Protein AF-A0A1V6RI14-F1 (afdb_monomer_lite)

Sequence (176 aa):
MFAGYKFASQEVSWLRRDVLLFANSIGIPAADLHFLYELHPRFMVFPTYPLILPFKLTDQEVVEFYDRNATNTIPGAPDLDLRYAVDGQRELTIYKPLPTASTGSKFELQNKVIGIYDKGLAGSAFDTEQVIVDSVTGEVYTTTRSVSFVPKQGNWGGPRVLMVTTIHFTLFQAQG

Radius of gyration: 19.36 Å; chains: 1; bounding box: 42×57×50 Å

Secondary structure (DSSP, 8-state):
--TT-BPPPEEE---HHHHHHHHHHTT--TT-HHHH-TTSTT----TTGGGGHHHHTT-SS---HHHHHTT---TT-----GGG-EEEEEEEEESSPPPS--TTS-EEEEEEEEEEEE-GGGEEEEEEEEEEEETTT--EEEEEEEEEEEET---SS---S---------------

Structure (mmCIF, N/CA/C/O backbone):
data_AF-A0A1V6RI14-F1
#
_entry.id   AF-A0A1V6RI14-F1
#
loop_
_atom_site.group_PDB
_atom_site.id
_atom_site.type_symbol
_atom_site.label_atom_id
_atom_site.label_alt_id
_atom_site.label_comp_id
_atom_site.label_asym_id
_atom_site.label_entity_id
_atom_site.label_seq_id
_atom_site.pdbx_PDB_ins_code
_atom_site.Cartn_x
_atom_site.Cartn_y
_atom_site.Cartn_z
_atom_site.occupancy
_atom_site.B_iso_or_equiv
_atom_site.auth_seq_id
_atom_site.auth_comp_id
_atom_site.auth_asym_id
_atom_site.auth_atom_id
_atom_site.pdbx_PDB_model_num
ATOM 1 N N . MET A 1 1 ? -12.421 -3.806 20.277 1.00 63.59 1 MET A N 1
ATOM 2 C CA . MET A 1 1 ? -13.679 -4.070 19.548 1.00 63.59 1 MET A CA 1
ATOM 3 C C . MET A 1 1 ? -13.528 -3.988 18.020 1.00 63.59 1 MET A C 1
ATOM 5 O O . MET A 1 1 ? -14.392 -4.513 17.345 1.00 63.59 1 MET A O 1
ATOM 9 N N . PHE A 1 2 ? -12.440 -3.419 17.467 1.00 80.94 2 PHE A N 1
ATOM 10 C CA . PHE A 1 2 ? -12.237 -3.266 16.003 1.00 80.94 2 PHE A CA 1
ATOM 11 C C . PHE A 1 2 ? -11.293 -4.293 15.362 1.00 80.94 2 PHE A C 1
ATOM 13 O O . PHE A 1 2 ? -11.226 -4.403 14.141 1.00 80.94 2 PHE A O 1
ATOM 20 N N . ALA A 1 3 ? -10.532 -5.014 16.188 1.00 86.38 3 ALA A N 1
ATOM 21 C CA . ALA A 1 3 ? -9.583 -6.015 15.725 1.00 86.38 3 ALA A CA 1
ATOM 22 C C . ALA A 1 3 ? -10.302 -7.099 14.911 1.00 86.38 3 ALA A C 1
ATOM 24 O O . ALA A 1 3 ? -11.328 -7.625 15.341 1.00 86.38 3 ALA A O 1
ATOM 25 N N . GLY A 1 4 ? -9.756 -7.423 13.744 1.00 87.56 4 GLY A N 1
ATOM 26 C CA . GLY A 1 4 ? -10.311 -8.412 12.828 1.00 87.56 4 GLY A CA 1
ATOM 27 C C . GLY A 1 4 ? -11.363 -7.878 11.856 1.00 87.56 4 GLY A C 1
ATOM 28 O O . GLY A 1 4 ? -11.797 -8.649 11.001 1.00 87.56 4 GLY A O 1
ATOM 29 N N . TYR A 1 5 ? -11.753 -6.596 11.925 1.00 93.31 5 TYR A N 1
ATOM 30 C CA . TYR A 1 5 ? -12.619 -6.004 10.901 1.00 93.31 5 TYR A CA 1
ATOM 31 C C . TYR A 1 5 ? -11.943 -6.093 9.530 1.00 93.31 5 TYR A C 1
ATOM 33 O O . TYR A 1 5 ? -10.791 -5.684 9.378 1.00 93.31 5 TYR A O 1
ATOM 41 N N . LYS A 1 6 ? -12.652 -6.639 8.540 1.00 94.88 6 LYS A N 1
ATOM 42 C CA . LYS A 1 6 ? -12.174 -6.786 7.164 1.00 94.88 6 LYS A CA 1
ATOM 43 C C . LYS A 1 6 ? -12.920 -5.813 6.268 1.00 94.88 6 LYS A C 1
ATOM 45 O O . LYS A 1 6 ? -14.146 -5.758 6.307 1.00 94.88 6 LYS A O 1
ATOM 50 N N . PHE A 1 7 ? -12.176 -5.088 5.447 1.00 93.50 7 PHE A N 1
ATOM 51 C CA . PHE A 1 7 ? -12.766 -4.301 4.373 1.00 93.50 7 PHE A CA 1
ATOM 52 C C . PHE A 1 7 ? -13.147 -5.218 3.210 1.00 93.50 7 PHE A C 1
ATOM 54 O O . PHE A 1 7 ? -12.633 -6.335 3.092 1.00 93.50 7 PHE A O 1
ATOM 61 N N . ALA A 1 8 ? -14.027 -4.732 2.333 1.00 94.38 8 ALA A N 1
ATOM 62 C CA . ALA A 1 8 ? -14.260 -5.389 1.056 1.00 94.38 8 ALA A CA 1
ATOM 63 C C . ALA A 1 8 ? -12.932 -5.522 0.296 1.00 94.38 8 ALA A C 1
ATOM 65 O O . ALA A 1 8 ? -12.116 -4.594 0.284 1.00 94.38 8 ALA A O 1
ATOM 66 N N . SER A 1 9 ? -12.713 -6.688 -0.308 1.00 96.88 9 SER A N 1
ATOM 67 C CA . SER A 1 9 ? -11.563 -6.909 -1.181 1.00 96.88 9 SER A CA 1
ATOM 68 C C . SER A 1 9 ? -11.680 -6.011 -2.408 1.00 96.88 9 SER A C 1
ATOM 70 O O . SER A 1 9 ? -12.780 -5.779 -2.912 1.00 96.88 9 SER A O 1
ATOM 72 N N . GLN A 1 10 ? -10.551 -5.472 -2.852 1.00 97.31 10 GLN A N 1
ATOM 73 C CA . GLN A 1 10 ? -10.490 -4.541 -3.975 1.00 97.31 10 GLN A CA 1
ATOM 74 C C . GLN A 1 10 ? -9.577 -5.109 -5.046 1.00 97.31 10 GLN A C 1
ATOM 76 O O . GLN A 1 10 ? -8.506 -5.619 -4.732 1.00 97.31 10 GLN A O 1
ATOM 81 N N . GLU A 1 11 ? -9.980 -5.011 -6.306 1.00 98.19 11 GLU A N 1
ATOM 82 C CA . GLU A 1 11 ? -9.105 -5.389 -7.410 1.00 98.19 11 GLU A CA 1
ATOM 83 C C . GLU A 1 11 ? -7.897 -4.445 -7.470 1.00 98.19 11 GLU A C 1
ATOM 85 O O . GLU A 1 11 ? -8.016 -3.234 -7.263 1.00 98.19 11 GLU A O 1
ATOM 90 N N . VAL A 1 12 ? -6.728 -5.008 -7.766 1.00 98.50 12 VAL A N 1
ATOM 91 C CA . VAL A 1 12 ? -5.520 -4.243 -8.076 1.00 98.50 12 VAL A CA 1
ATOM 92 C C . VAL A 1 12 ? -4.955 -4.716 -9.403 1.00 98.50 12 VAL A C 1
ATOM 94 O O . VAL A 1 12 ? -4.904 -5.913 -9.683 1.00 98.50 12 VAL A O 1
ATOM 97 N N . SER A 1 13 ? -4.511 -3.781 -10.237 1.00 98.56 13 SER A N 1
ATOM 98 C CA . SER A 1 13 ? -3.940 -4.124 -11.535 1.00 98.56 13 SER A CA 1
ATOM 99 C C . SER A 1 13 ? -2.850 -3.149 -11.954 1.00 98.56 13 SER A C 1
ATOM 101 O O . SER A 1 13 ? -2.827 -1.966 -11.600 1.00 98.56 13 SER A O 1
ATOM 103 N N . TRP A 1 14 ? -1.899 -3.676 -12.715 1.00 98.69 14 TRP A N 1
ATOM 104 C CA . TRP A 1 14 ? -0.769 -2.925 -13.240 1.00 98.69 14 TRP A CA 1
ATOM 105 C C . TRP A 1 14 ? -0.309 -3.438 -14.597 1.00 98.69 14 TRP A C 1
ATOM 107 O O . TRP A 1 14 ? -0.453 -4.619 -14.941 1.00 98.69 14 TRP A O 1
ATOM 117 N N . LEU A 1 15 ? 0.297 -2.524 -15.344 1.00 98.38 15 LEU A N 1
ATOM 118 C CA . LEU A 1 15 ? 0.965 -2.752 -16.614 1.00 98.38 15 LEU A CA 1
ATOM 119 C C . LEU A 1 15 ? 2.485 -2.640 -16.442 1.00 98.38 15 LEU A C 1
ATOM 121 O O . LEU A 1 15 ? 2.983 -2.075 -15.468 1.00 98.38 15 LEU A O 1
ATOM 125 N N . ARG A 1 16 ? 3.244 -3.098 -17.446 1.00 98.12 16 ARG A N 1
ATOM 126 C CA . ARG A 1 16 ? 4.711 -2.921 -17.472 1.00 98.12 16 ARG A CA 1
ATOM 127 C C . ARG A 1 16 ? 5.116 -1.450 -17.352 1.00 98.12 16 ARG A C 1
ATOM 129 O O . ARG A 1 16 ? 6.101 -1.142 -16.690 1.00 98.12 16 ARG A O 1
ATOM 136 N N . ARG A 1 17 ? 4.330 -0.541 -17.945 1.00 98.19 17 ARG A N 1
ATOM 137 C CA . ARG A 1 17 ? 4.533 0.912 -17.832 1.00 98.19 17 ARG A CA 1
ATOM 138 C C . ARG A 1 17 ? 4.508 1.383 -16.378 1.00 98.19 17 ARG A C 1
ATOM 140 O O . ARG A 1 17 ? 5.340 2.202 -16.015 1.00 98.19 17 ARG A O 1
ATOM 147 N N . ASP A 1 18 ? 3.604 0.856 -15.555 1.00 98.50 18 ASP A N 1
ATOM 148 C CA . ASP A 1 18 ? 3.483 1.249 -14.147 1.00 98.50 18 ASP A CA 1
ATOM 149 C C . ASP A 1 18 ? 4.709 0.800 -13.344 1.00 98.50 18 ASP A C 1
ATOM 151 O O . ASP A 1 18 ? 5.231 1.553 -12.524 1.00 98.50 18 ASP A O 1
ATOM 155 N N . VAL A 1 19 ? 5.200 -0.413 -13.620 1.00 98.44 19 VAL A N 1
ATOM 156 C CA . VAL A 1 19 ? 6.424 -0.964 -13.017 1.00 98.44 19 VAL A CA 1
ATOM 157 C C . VAL A 1 19 ? 7.638 -0.104 -13.369 1.00 98.44 19 VAL A C 1
ATOM 159 O O . VAL A 1 19 ? 8.406 0.267 -12.482 1.00 98.44 19 VAL A O 1
ATOM 162 N N . LEU A 1 20 ? 7.781 0.263 -14.647 1.00 98.62 20 LEU A N 1
ATOM 163 C CA . LEU A 1 20 ? 8.852 1.141 -15.123 1.00 98.62 20 LEU A CA 1
ATOM 164 C C . LEU A 1 20 ? 8.751 2.546 -14.521 1.00 98.62 20 LEU A C 1
ATOM 166 O O . LEU A 1 20 ? 9.760 3.117 -14.110 1.00 98.62 20 LEU A O 1
ATOM 170 N N . LEU A 1 21 ? 7.545 3.115 -14.456 1.00 98.31 21 LEU A N 1
ATOM 171 C CA . LEU A 1 21 ? 7.320 4.442 -13.889 1.00 98.31 21 LEU A CA 1
ATOM 172 C C . LEU A 1 21 ? 7.701 4.477 -12.408 1.00 98.31 21 LEU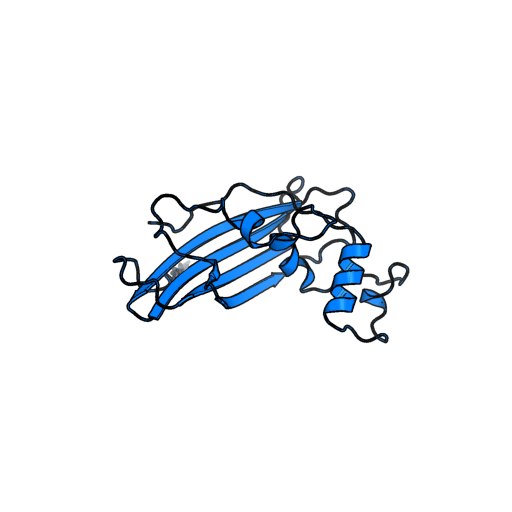 A C 1
ATOM 174 O O . LEU A 1 21 ? 8.410 5.386 -11.980 1.00 98.31 21 LEU A O 1
ATOM 178 N N . PHE A 1 22 ? 7.296 3.462 -11.643 1.00 98.56 22 PHE A N 1
ATOM 179 C CA . PHE A 1 22 ? 7.674 3.337 -10.241 1.00 98.56 22 PHE A CA 1
ATOM 180 C C . PHE A 1 22 ? 9.192 3.229 -10.072 1.00 98.56 22 PHE A C 1
ATOM 182 O O . PHE A 1 22 ? 9.773 4.002 -9.311 1.00 98.56 22 PHE A O 1
ATOM 189 N N . ALA A 1 23 ? 9.838 2.333 -10.824 1.00 98.50 23 ALA A N 1
ATOM 190 C CA . ALA A 1 23 ? 11.288 2.149 -10.811 1.00 98.50 23 ALA A CA 1
ATOM 191 C C . ALA A 1 23 ? 12.047 3.464 -11.081 1.00 98.50 23 ALA A C 1
ATOM 193 O O . ALA A 1 23 ? 12.985 3.804 -10.360 1.00 98.50 23 ALA A O 1
ATOM 194 N N . ASN A 1 24 ? 11.594 4.247 -12.064 1.00 98.06 24 ASN A N 1
ATOM 195 C CA . ASN A 1 24 ? 12.159 5.567 -12.340 1.00 98.06 24 ASN A CA 1
ATOM 196 C C . ASN A 1 24 ? 11.887 6.571 -11.205 1.00 98.06 24 ASN A C 1
ATOM 198 O O . ASN A 1 24 ? 12.784 7.320 -10.828 1.00 98.06 24 ASN A O 1
ATOM 202 N N . SER A 1 25 ? 10.680 6.580 -10.627 1.00 98.12 25 SER A N 1
ATOM 203 C CA . SER A 1 25 ? 10.289 7.541 -9.581 1.00 98.12 25 SER A CA 1
ATOM 204 C C . SER A 1 25 ? 11.074 7.405 -8.275 1.00 98.12 25 SER A C 1
ATOM 206 O O . SER A 1 25 ? 11.259 8.394 -7.570 1.00 98.12 25 SER A O 1
ATOM 208 N N . ILE A 1 26 ? 11.567 6.202 -7.967 1.00 97.94 26 ILE A N 1
ATOM 209 C CA . ILE A 1 26 ? 12.401 5.952 -6.782 1.00 97.94 26 ILE A CA 1
ATOM 210 C C . ILE A 1 26 ? 13.901 6.126 -7.068 1.00 97.94 26 ILE A C 1
ATOM 212 O O . ILE A 1 26 ? 14.723 5.886 -6.186 1.00 97.94 26 ILE A O 1
ATOM 216 N N . GLY A 1 27 ? 14.264 6.536 -8.288 1.00 97.94 27 GLY A N 1
ATOM 217 C CA . GLY A 1 27 ? 15.635 6.878 -8.656 1.00 97.94 27 GLY A CA 1
ATOM 218 C C . GLY A 1 27 ? 16.565 5.680 -8.846 1.00 97.94 27 GLY A C 1
ATOM 219 O O . GLY A 1 27 ? 17.753 5.796 -8.543 1.00 97.94 27 GLY A O 1
ATOM 220 N N . ILE A 1 28 ? 16.061 4.538 -9.334 1.00 97.94 28 ILE A N 1
ATOM 221 C CA . ILE A 1 28 ? 16.934 3.409 -9.695 1.00 97.94 28 ILE A CA 1
ATOM 222 C C . ILE A 1 28 ? 17.992 3.891 -10.705 1.00 97.94 28 ILE A C 1
ATOM 224 O O . ILE A 1 28 ? 17.644 4.558 -11.684 1.00 97.94 28 ILE A O 1
ATOM 228 N N . PRO A 1 29 ? 19.284 3.581 -10.496 1.00 97.44 29 PRO A N 1
ATOM 229 C CA . PRO A 1 29 ? 20.337 4.044 -11.385 1.00 97.44 29 PRO A CA 1
ATOM 230 C C . PRO A 1 29 ? 20.252 3.351 -12.749 1.00 97.44 29 PRO A C 1
ATOM 232 O O . PRO A 1 29 ? 19.915 2.174 -12.851 1.00 97.44 29 PRO A O 1
ATOM 235 N N . ALA A 1 30 ? 20.668 4.049 -13.808 1.00 96.38 30 ALA A N 1
ATOM 236 C CA . ALA A 1 30 ? 20.652 3.525 -15.179 1.00 96.38 30 ALA A CA 1
ATOM 237 C C . ALA A 1 30 ? 21.485 2.240 -15.377 1.00 96.38 30 ALA A C 1
ATOM 239 O O . ALA A 1 30 ? 21.282 1.522 -16.352 1.00 96.38 30 ALA A O 1
ATOM 240 N N . ALA A 1 31 ? 22.412 1.936 -14.462 1.00 97.38 31 ALA A N 1
ATOM 241 C CA . ALA A 1 31 ? 23.164 0.682 -14.466 1.00 97.38 31 ALA A CA 1
ATOM 242 C C . ALA A 1 31 ? 22.273 -0.547 -14.181 1.00 97.38 31 ALA A C 1
ATOM 244 O O . ALA A 1 31 ? 22.564 -1.645 -14.656 1.00 97.38 31 ALA A O 1
ATOM 245 N N . ASP A 1 32 ? 21.153 -0.367 -13.474 1.00 98.06 32 ASP A N 1
ATOM 246 C CA . ASP A 1 32 ? 20.231 -1.431 -13.076 1.00 98.06 32 ASP A CA 1
ATOM 247 C C . ASP A 1 32 ? 19.086 -1.607 -14.087 1.00 98.06 32 ASP A C 1
ATOM 249 O O . ASP A 1 32 ? 17.897 -1.601 -13.759 1.00 98.06 32 ASP A O 1
ATOM 253 N N . LEU A 1 33 ? 19.447 -1.827 -15.357 1.00 97.94 33 LEU A N 1
ATOM 254 C CA . LEU A 1 33 ? 18.493 -1.966 -16.470 1.00 97.94 33 LEU A CA 1
ATOM 255 C C . LEU A 1 33 ? 17.455 -3.081 -16.281 1.00 97.94 33 LEU A C 1
ATOM 257 O O . LEU A 1 33 ? 16.386 -3.033 -16.879 1.00 97.94 33 LEU A O 1
ATOM 261 N N . HIS A 1 34 ? 17.723 -4.065 -15.426 1.00 98.25 34 HIS A N 1
ATOM 262 C CA . HIS A 1 34 ? 16.772 -5.123 -15.089 1.00 98.25 34 HIS A CA 1
ATOM 263 C C . HIS A 1 34 ? 15.510 -4.625 -14.355 1.00 98.25 34 HIS A C 1
ATOM 265 O O . HIS A 1 34 ? 14.533 -5.365 -14.296 1.00 98.25 34 HIS A O 1
ATOM 271 N N . PHE A 1 35 ? 15.482 -3.377 -13.877 1.00 98.56 35 PHE A N 1
ATOM 272 C CA . PHE A 1 35 ? 14.262 -2.708 -13.404 1.00 98.56 35 PHE A CA 1
ATOM 273 C C . PHE A 1 35 ? 13.738 -1.623 -14.360 1.00 98.56 35 PHE A C 1
ATOM 275 O O . PHE A 1 35 ? 12.595 -1.194 -14.227 1.00 98.56 35 PHE A O 1
ATOM 282 N N . LEU A 1 36 ? 14.563 -1.161 -15.306 1.00 98.31 36 LEU A N 1
ATOM 283 C CA . LEU A 1 36 ? 14.304 0.036 -16.119 1.00 98.31 36 LEU A CA 1
ATOM 284 C C . LEU A 1 36 ? 14.074 -0.249 -17.607 1.00 98.31 36 LEU A C 1
ATOM 286 O O . LEU A 1 36 ? 13.706 0.663 -18.342 1.00 98.31 36 LEU A O 1
ATOM 290 N N . TYR A 1 37 ? 14.300 -1.482 -18.058 1.00 98.19 37 TYR A N 1
ATOM 291 C CA . TYR A 1 37 ? 14.171 -1.867 -19.457 1.00 98.19 37 TYR A CA 1
ATOM 292 C C . TYR A 1 37 ? 13.396 -3.175 -19.603 1.00 98.19 37 TYR A C 1
ATOM 294 O O . TYR A 1 37 ? 13.851 -4.246 -19.204 1.00 98.19 37 TYR A O 1
ATOM 302 N N . GLU A 1 38 ? 12.226 -3.090 -20.224 1.00 97.75 38 GLU A N 1
ATOM 303 C CA . GLU A 1 38 ? 11.254 -4.172 -20.340 1.00 97.75 38 GLU A CA 1
ATOM 304 C C . GLU A 1 38 ? 11.699 -5.341 -21.225 1.00 97.75 38 GLU A C 1
ATOM 306 O O . GLU A 1 38 ? 11.160 -6.439 -21.084 1.00 97.75 38 GLU A O 1
ATOM 311 N N . LEU A 1 39 ? 12.676 -5.132 -22.119 1.00 97.88 39 LEU A N 1
ATOM 312 C CA . LEU A 1 39 ? 13.261 -6.201 -22.941 1.00 97.88 39 LEU A CA 1
ATOM 313 C C . LEU A 1 39 ? 14.550 -6.779 -22.336 1.00 97.88 39 LEU A C 1
ATOM 315 O O . LEU A 1 39 ? 15.166 -7.665 -22.929 1.00 97.88 39 LEU A O 1
ATOM 319 N N . HIS A 1 40 ? 14.977 -6.305 -21.161 1.00 98.31 40 HIS A N 1
ATOM 320 C CA . HIS A 1 40 ? 16.114 -6.893 -20.466 1.00 98.31 40 HIS A CA 1
ATOM 321 C C . HIS A 1 40 ? 15.804 -8.366 -20.118 1.00 98.31 40 HIS A C 1
ATOM 323 O O . HIS A 1 40 ? 14.732 -8.654 -19.584 1.00 98.31 40 HIS A O 1
ATOM 329 N N . PRO A 1 41 ? 16.732 -9.322 -20.321 1.00 97.88 41 PRO A N 1
ATOM 330 C CA . PRO A 1 41 ? 16.468 -10.752 -20.099 1.00 97.88 41 PRO A CA 1
ATOM 331 C C . PRO A 1 41 ? 16.126 -11.113 -18.644 1.00 97.88 41 PRO A C 1
ATOM 333 O O . PRO A 1 41 ? 15.600 -12.186 -18.373 1.00 97.88 41 PRO A O 1
ATOM 336 N N . ARG A 1 42 ? 16.434 -10.217 -17.700 1.00 97.94 42 ARG A N 1
ATOM 337 C CA . ARG A 1 42 ? 16.081 -10.324 -16.273 1.00 97.94 42 ARG A CA 1
ATOM 338 C C . ARG A 1 42 ? 15.105 -9.236 -15.815 1.00 97.94 42 ARG A C 1
ATOM 340 O O . ARG A 1 42 ? 15.176 -8.833 -14.661 1.00 97.94 42 ARG A O 1
ATOM 347 N N . PHE A 1 43 ? 14.293 -8.685 -16.720 1.00 98.50 43 PHE A N 1
ATOM 348 C CA . PHE A 1 43 ? 13.344 -7.632 -16.364 1.00 98.50 43 PHE A CA 1
ATOM 349 C C . PHE A 1 43 ? 12.424 -8.093 -15.229 1.00 98.50 43 PHE A C 1
ATOM 351 O O . PHE A 1 43 ? 11.791 -9.147 -15.321 1.00 98.50 43 PHE A O 1
ATOM 358 N N . MET A 1 44 ? 12.367 -7.317 -14.152 1.00 98.19 44 MET A N 1
ATOM 359 C CA . MET A 1 44 ? 11.609 -7.665 -12.958 1.00 98.19 44 MET A CA 1
ATOM 360 C C . MET A 1 44 ? 11.029 -6.432 -12.272 1.00 98.19 44 MET A C 1
ATOM 362 O O . MET A 1 44 ? 11.465 -5.302 -12.483 1.00 98.19 44 MET A O 1
ATOM 366 N N . VAL A 1 45 ? 10.028 -6.667 -11.429 1.00 98.44 45 VAL A N 1
ATOM 367 C CA . VAL A 1 45 ? 9.413 -5.629 -10.604 1.00 98.44 45 VAL A CA 1
ATOM 368 C C . VAL A 1 45 ? 10.337 -5.296 -9.435 1.00 98.44 45 VAL A C 1
ATOM 370 O O . VAL A 1 45 ? 10.887 -6.198 -8.799 1.00 98.44 45 VAL A O 1
ATOM 373 N N . PHE A 1 46 ? 10.494 -4.009 -9.121 1.00 98.56 46 PHE A N 1
ATOM 374 C CA . PHE A 1 46 ? 11.246 -3.612 -7.934 1.00 98.56 46 PHE A CA 1
ATOM 375 C C . PHE A 1 46 ? 10.527 -4.090 -6.653 1.00 98.56 46 PHE A C 1
ATOM 377 O O . PHE A 1 46 ? 9.310 -3.910 -6.557 1.00 98.56 46 PHE A O 1
ATOM 384 N N . PRO A 1 47 ? 11.225 -4.663 -5.649 1.00 98.06 47 PRO A N 1
ATOM 385 C CA . PRO A 1 47 ? 10.583 -5.356 -4.524 1.00 98.06 47 PRO A CA 1
ATOM 386 C C . PRO A 1 47 ? 9.560 -4.538 -3.724 1.00 98.06 47 PRO A C 1
ATOM 388 O O . PRO A 1 47 ? 8.621 -5.107 -3.178 1.00 98.06 47 PRO A O 1
ATOM 391 N N . THR A 1 48 ? 9.708 -3.211 -3.665 1.00 98.19 48 THR A N 1
ATOM 392 C CA . THR A 1 48 ? 8.778 -2.323 -2.947 1.00 98.19 48 THR A CA 1
ATOM 393 C C . THR A 1 48 ? 7.620 -1.805 -3.800 1.00 98.19 48 THR A C 1
ATOM 395 O O . THR A 1 48 ? 6.765 -1.114 -3.267 1.00 98.19 48 THR A O 1
ATOM 398 N N . TYR A 1 49 ? 7.504 -2.169 -5.080 1.00 98.69 49 TYR A N 1
ATOM 399 C CA . TYR A 1 49 ? 6.339 -1.833 -5.916 1.00 98.69 49 TYR A CA 1
ATOM 400 C C . TYR A 1 49 ? 4.964 -2.200 -5.311 1.00 98.69 49 TYR A C 1
ATOM 402 O O . TYR A 1 49 ? 4.049 -1.384 -5.414 1.00 98.69 49 TYR A O 1
ATOM 410 N N . PRO A 1 50 ? 4.773 -3.359 -4.635 1.00 98.31 50 PRO A N 1
ATOM 411 C CA . PRO A 1 50 ? 3.478 -3.731 -4.046 1.00 98.31 50 PRO A CA 1
ATOM 412 C C . PRO A 1 50 ? 2.888 -2.655 -3.124 1.00 98.31 50 PRO A C 1
ATOM 414 O O . PRO A 1 50 ? 1.677 -2.547 -2.967 1.00 98.31 50 PRO A O 1
ATOM 417 N N . LEU A 1 51 ? 3.752 -1.821 -2.549 1.00 97.56 51 LEU A N 1
ATOM 418 C CA . LEU A 1 51 ? 3.420 -0.753 -1.622 1.00 97.56 51 LEU A CA 1
ATOM 419 C C . LEU A 1 51 ? 2.604 0.385 -2.231 1.00 97.56 51 LEU A C 1
ATOM 421 O O . LEU A 1 51 ? 2.017 1.153 -1.470 1.00 97.56 51 LEU A O 1
ATOM 425 N N . ILE A 1 52 ? 2.584 0.516 -3.561 1.00 96.88 52 ILE A N 1
ATOM 426 C CA . ILE A 1 52 ? 1.757 1.515 -4.245 1.00 96.88 52 ILE A CA 1
ATOM 427 C C . ILE A 1 52 ? 0.385 0.977 -4.661 1.00 96.88 52 ILE A C 1
ATOM 429 O O . ILE A 1 52 ? -0.515 1.766 -4.940 1.00 96.88 52 ILE A O 1
ATOM 433 N N . LEU A 1 53 ? 0.196 -0.348 -4.683 1.00 97.75 53 LEU A N 1
ATOM 434 C CA . LEU A 1 53 ? -1.049 -0.972 -5.139 1.00 97.75 53 LEU A CA 1
ATOM 435 C C . LEU A 1 53 ? -2.283 -0.558 -4.318 1.00 97.75 53 LEU A C 1
ATOM 437 O O . LEU A 1 53 ? -3.313 -0.310 -4.942 1.00 97.75 53 LEU A O 1
ATOM 441 N N . PRO A 1 54 ? -2.210 -0.378 -2.981 1.00 95.25 54 PRO A N 1
ATOM 442 C CA . PRO A 1 54 ? -3.338 0.146 -2.209 1.00 95.25 54 PRO A CA 1
ATOM 443 C C . PRO A 1 54 ? -3.786 1.557 -2.604 1.00 95.25 54 PRO A C 1
ATOM 445 O O . PRO A 1 54 ? -4.931 1.918 -2.355 1.00 95.25 54 PRO A O 1
ATOM 448 N N . PHE A 1 55 ? -2.898 2.349 -3.208 1.00 94.44 55 PHE A N 1
ATOM 449 C CA . PHE A 1 55 ? -3.208 3.699 -3.679 1.00 94.44 55 PHE A CA 1
ATOM 450 C C . PHE A 1 55 ? -3.647 3.700 -5.146 1.00 94.44 55 PHE A C 1
ATOM 452 O O . PHE A 1 55 ? -4.569 4.421 -5.510 1.00 94.44 55 PHE A O 1
ATOM 459 N N . LYS A 1 56 ? -2.989 2.886 -5.981 1.00 96.00 56 LYS A N 1
ATOM 460 C CA . LYS A 1 56 ? -3.244 2.787 -7.423 1.00 96.00 56 LYS A CA 1
ATOM 461 C C . LYS A 1 56 ? -4.551 2.062 -7.744 1.00 96.00 56 LYS A C 1
ATOM 463 O O . LYS A 1 56 ? -5.236 2.441 -8.686 1.00 96.00 56 LYS A O 1
ATOM 468 N N . LEU A 1 57 ? -4.844 0.983 -7.019 1.00 96.62 57 LEU A N 1
ATOM 469 C CA . LEU A 1 57 ? -5.888 0.017 -7.360 1.00 96.62 57 LEU A CA 1
ATOM 470 C C . LEU A 1 57 ? -5.810 -0.397 -8.839 1.00 96.62 57 LEU A C 1
ATOM 472 O O . LEU A 1 57 ? -4.799 -0.966 -9.258 1.00 96.62 57 LEU A O 1
ATOM 476 N N . THR A 1 58 ? -6.842 -0.119 -9.630 1.00 97.44 58 THR A N 1
ATOM 477 C CA . THR A 1 58 ? -6.886 -0.418 -11.069 1.00 97.44 58 THR A CA 1
ATOM 478 C C . THR A 1 58 ? -6.722 0.824 -11.946 1.00 97.44 58 THR A C 1
ATOM 480 O O . THR A 1 58 ? -6.665 0.710 -13.173 1.00 97.44 58 THR A O 1
ATOM 483 N N . ASP A 1 59 ? -6.590 2.006 -11.341 1.00 96.69 59 ASP A N 1
ATOM 484 C CA . ASP A 1 59 ? -6.556 3.279 -12.048 1.00 96.69 59 ASP A CA 1
ATOM 485 C C . ASP A 1 59 ? -5.303 3.418 -12.924 1.00 96.69 59 ASP A C 1
ATOM 487 O O . ASP A 1 59 ? -4.215 2.922 -12.608 1.00 96.69 59 ASP A O 1
ATOM 491 N N . GLN A 1 60 ? -5.481 4.093 -14.059 1.00 96.00 60 GLN A N 1
ATOM 492 C CA . GLN A 1 60 ? -4.421 4.438 -15.016 1.00 96.00 60 GLN A CA 1
ATOM 493 C C . GLN A 1 60 ? -4.152 5.949 -15.065 1.00 96.00 60 GLN A C 1
ATOM 495 O O . GLN A 1 60 ? -3.164 6.380 -15.659 1.00 96.00 60 GLN A O 1
ATOM 500 N N . GLU A 1 61 ? -5.031 6.732 -14.440 1.00 95.12 61 GLU A N 1
ATOM 501 C CA . GLU A 1 61 ? -4.984 8.189 -14.367 1.00 95.12 61 GLU A CA 1
ATOM 502 C C . GLU A 1 61 ? -4.630 8.659 -12.955 1.00 95.12 61 GLU A C 1
ATOM 504 O O . GLU A 1 61 ? -4.418 7.861 -12.038 1.00 95.12 61 GLU A O 1
ATOM 509 N N . VAL A 1 62 ? -4.539 9.979 -12.793 1.00 94.50 62 VAL A N 1
ATOM 510 C CA . VAL A 1 62 ? -4.324 10.607 -11.488 1.00 94.50 62 VAL A CA 1
ATOM 511 C C . VAL A 1 62 ? -5.363 10.139 -10.465 1.00 94.50 62 VAL A C 1
ATOM 513 O O . VAL A 1 62 ? -6.559 10.071 -10.745 1.00 94.50 62 VAL A O 1
ATOM 516 N N . VAL A 1 63 ? -4.893 9.837 -9.256 1.00 93.19 63 VAL A N 1
ATOM 517 C CA . VAL A 1 63 ? -5.739 9.416 -8.137 1.00 93.19 63 VAL A CA 1
ATOM 518 C C . VAL A 1 63 ? -5.970 10.612 -7.222 1.00 93.19 63 VAL A C 1
ATOM 520 O O . VAL A 1 63 ? -5.017 11.160 -6.668 1.00 93.19 63 VAL A O 1
ATOM 523 N N . GLU A 1 64 ? -7.233 10.995 -7.032 1.00 91.31 64 GLU A N 1
ATOM 524 C CA . GLU A 1 64 ? -7.615 11.896 -5.942 1.00 91.31 64 GLU A CA 1
ATOM 525 C C . GLU A 1 64 ? -7.604 11.087 -4.636 1.00 91.31 64 GLU A C 1
ATOM 527 O O . GLU A 1 64 ? -8.375 10.141 -4.446 1.00 91.31 64 GLU A O 1
ATOM 532 N N . PHE A 1 65 ? -6.635 11.390 -3.773 1.00 87.94 65 PHE A N 1
ATOM 533 C CA . PHE A 1 65 ? -6.319 10.576 -2.605 1.00 87.94 65 PHE A CA 1
ATOM 534 C C . PHE A 1 65 ? -7.403 10.613 -1.521 1.00 87.94 65 PHE A C 1
ATOM 536 O O . PHE A 1 65 ? -7.660 9.592 -0.878 1.00 87.94 65 PHE A O 1
ATOM 543 N N . TYR A 1 66 ? -8.022 11.768 -1.284 1.00 85.44 66 TYR A N 1
ATOM 544 C CA . TYR A 1 66 ? -9.010 11.926 -0.222 1.00 85.44 66 TYR A CA 1
ATOM 545 C C . TYR A 1 66 ? -10.351 11.330 -0.627 1.00 85.44 66 TYR A C 1
ATOM 547 O O . TYR A 1 66 ? -10.930 10.575 0.155 1.00 85.44 66 TYR A O 1
ATOM 555 N N . ASP A 1 67 ? -10.788 11.565 -1.861 1.00 86.88 67 ASP A N 1
ATOM 556 C CA . ASP A 1 67 ? -12.019 10.988 -2.398 1.00 86.88 67 ASP A CA 1
ATOM 557 C C . ASP A 1 67 ? -11.940 9.457 -2.423 1.00 86.88 67 ASP A C 1
ATOM 559 O O . ASP A 1 67 ? -12.893 8.775 -2.040 1.00 86.88 67 ASP A O 1
ATOM 563 N N . ARG A 1 68 ? -10.768 8.896 -2.764 1.00 86.81 68 ARG A N 1
ATOM 564 C CA . ARG A 1 68 ? -10.518 7.444 -2.729 1.00 86.81 68 ARG A CA 1
ATOM 565 C C . ARG A 1 68 ? -10.754 6.827 -1.352 1.00 86.81 68 ARG A C 1
ATOM 567 O O . ARG A 1 68 ? -11.166 5.673 -1.257 1.00 86.81 68 ARG A O 1
ATOM 574 N N . ASN A 1 69 ? -10.431 7.562 -0.292 1.00 84.12 69 ASN A N 1
ATOM 575 C CA . ASN A 1 69 ? -10.415 7.038 1.070 1.00 84.12 69 ASN A CA 1
ATOM 576 C C . ASN A 1 69 ? -11.621 7.477 1.912 1.00 84.12 69 ASN A C 1
ATOM 578 O O . ASN A 1 69 ? -11.817 6.932 2.998 1.00 84.12 69 ASN A O 1
ATOM 582 N N . ALA A 1 70 ? -12.453 8.399 1.416 1.00 76.81 70 ALA A N 1
ATOM 583 C CA . ALA A 1 70 ? -13.573 8.984 2.154 1.00 76.81 70 ALA A CA 1
ATOM 584 C C . ALA A 1 70 ? -14.609 7.954 2.645 1.00 76.81 70 ALA A C 1
ATOM 586 O O . ALA A 1 70 ? -15.273 8.173 3.656 1.00 76.81 70 ALA A O 1
ATOM 587 N N . THR A 1 71 ? -14.747 6.814 1.962 1.00 71.44 71 THR A N 1
ATOM 588 C CA . THR A 1 71 ? -15.751 5.785 2.283 1.00 71.44 71 THR A CA 1
ATOM 589 C C . THR A 1 71 ? -15.243 4.673 3.203 1.00 71.44 71 THR A C 1
ATOM 591 O O . THR A 1 71 ? -16.025 3.799 3.584 1.00 71.44 71 THR A O 1
ATOM 594 N N . ASN A 1 72 ? -13.958 4.676 3.576 1.00 77.19 72 ASN A N 1
ATOM 595 C CA . ASN A 1 72 ? -13.340 3.623 4.389 1.00 77.19 72 ASN A CA 1
ATOM 596 C C . ASN A 1 72 ? -13.693 3.779 5.875 1.00 77.19 72 ASN A C 1
ATOM 598 O O . ASN A 1 72 ? -12.847 4.067 6.719 1.00 77.19 72 ASN A O 1
ATOM 602 N N . THR A 1 73 ? -14.968 3.574 6.197 1.00 82.31 73 THR A N 1
ATOM 603 C CA . THR A 1 73 ? -15.476 3.632 7.569 1.00 82.31 73 THR A CA 1
ATOM 604 C C . THR A 1 73 ? -15.386 2.267 8.249 1.00 82.31 73 THR A C 1
ATOM 606 O O . THR A 1 73 ? -15.577 1.213 7.635 1.00 82.31 73 THR A O 1
ATOM 609 N N . ILE A 1 74 ? -15.076 2.283 9.544 1.00 89.06 74 ILE A N 1
ATOM 610 C CA . ILE A 1 74 ? -15.064 1.093 10.398 1.00 89.06 74 ILE A CA 1
ATOM 611 C C . ILE A 1 74 ? -16.220 1.258 11.389 1.00 89.06 74 ILE A C 1
ATOM 613 O O . ILE A 1 74 ? -16.188 2.191 12.194 1.00 89.06 74 ILE A O 1
ATOM 617 N N . PRO A 1 75 ? -17.246 0.390 11.361 1.00 89.00 75 PRO A N 1
ATOM 618 C CA . PRO A 1 75 ? -18.378 0.495 12.272 1.00 89.00 75 PRO A CA 1
ATOM 619 C C . PRO A 1 75 ? -17.941 0.570 13.742 1.00 89.00 75 PRO A C 1
ATOM 621 O O . PRO A 1 75 ? -17.229 -0.301 14.245 1.00 89.00 75 PRO A O 1
ATOM 624 N N . GLY A 1 76 ? -18.371 1.632 14.427 1.00 89.00 76 GLY A N 1
ATOM 625 C CA . GLY A 1 76 ? -18.067 1.890 15.837 1.00 89.00 76 GLY A CA 1
ATOM 626 C C . GLY A 1 76 ? -16.674 2.463 16.123 1.00 89.00 76 GLY A C 1
ATOM 627 O O . GLY A 1 76 ? -16.372 2.710 17.291 1.00 89.00 76 GLY A O 1
ATOM 628 N N . ALA A 1 77 ? -15.821 2.658 15.113 1.00 90.88 77 ALA A N 1
ATOM 629 C CA . ALA A 1 77 ? -14.547 3.353 15.284 1.00 90.88 77 ALA A CA 1
ATOM 630 C C . ALA A 1 77 ? -14.766 4.853 15.559 1.00 90.88 77 ALA A C 1
ATOM 632 O O . ALA A 1 77 ? -15.805 5.394 15.172 1.00 90.88 77 ALA A O 1
ATOM 633 N N . PRO A 1 78 ? -13.811 5.535 16.223 1.00 90.62 78 PRO A N 1
ATOM 634 C CA . PRO A 1 78 ? -13.882 6.982 16.389 1.00 90.62 78 PRO A CA 1
ATOM 635 C C . PRO A 1 78 ? -13.901 7.686 15.027 1.00 90.62 78 PRO A C 1
ATOM 637 O O . PRO A 1 78 ? -13.207 7.270 14.097 1.00 90.62 78 PRO A O 1
ATOM 640 N N . ASP A 1 79 ? -14.673 8.767 14.938 1.00 89.88 79 ASP A N 1
ATOM 641 C CA . ASP A 1 79 ? -14.683 9.654 13.777 1.00 89.88 79 ASP A CA 1
ATOM 642 C C . ASP A 1 79 ? -13.422 10.527 13.815 1.00 89.88 79 ASP A C 1
ATOM 644 O O . ASP A 1 79 ? -13.325 11.476 14.597 1.00 89.88 79 ASP A O 1
ATOM 648 N N . LEU A 1 80 ? -12.403 10.114 13.060 1.00 90.12 80 LEU A N 1
ATOM 649 C CA . LEU A 1 80 ? -11.088 10.746 13.020 1.00 90.12 80 LEU A CA 1
ATOM 650 C C . LEU A 1 80 ? -10.867 11.387 11.655 1.00 90.12 80 LEU A C 1
ATOM 652 O O . LEU A 1 80 ? -11.073 10.765 10.615 1.00 90.12 80 LEU A O 1
ATOM 656 N N . ASP A 1 81 ? -10.359 12.613 11.659 1.00 91.12 81 ASP A N 1
ATOM 657 C CA . ASP A 1 81 ? -9.961 13.312 10.449 1.00 91.12 81 ASP A CA 1
ATOM 658 C C . ASP A 1 81 ? -8.609 12.782 9.959 1.00 91.12 81 ASP A C 1
ATOM 660 O O . ASP A 1 81 ? -7.535 13.223 10.391 1.00 91.12 81 ASP A O 1
ATOM 664 N N . LEU A 1 82 ? -8.684 11.814 9.043 1.00 89.56 82 LEU A N 1
ATOM 665 C CA . LEU A 1 82 ? -7.532 11.145 8.442 1.00 89.56 82 LEU A CA 1
ATOM 666 C C . LEU A 1 82 ? -6.700 12.058 7.531 1.00 89.56 82 LEU A C 1
ATOM 668 O O . LEU A 1 82 ? -5.595 11.674 7.157 1.00 89.56 82 LEU A O 1
ATOM 672 N N . ARG A 1 83 ? -7.146 13.286 7.227 1.00 89.31 83 ARG A N 1
ATOM 673 C CA . ARG A 1 83 ? -6.314 14.269 6.506 1.00 89.31 83 ARG A CA 1
ATOM 674 C C . ARG A 1 83 ? -5.084 14.692 7.307 1.00 89.31 83 ARG A C 1
ATOM 676 O O . ARG A 1 83 ? -4.107 15.162 6.735 1.00 89.31 83 ARG A O 1
ATOM 683 N N . TYR A 1 84 ? -5.122 14.502 8.625 1.00 91.81 84 TYR A N 1
ATOM 684 C CA . TYR A 1 84 ? -3.993 14.733 9.526 1.00 91.81 84 TYR A CA 1
ATOM 685 C C . TYR A 1 84 ? -3.209 13.458 9.851 1.00 91.81 84 TYR A C 1
ATOM 687 O O . TYR A 1 84 ? -2.331 13.490 10.716 1.00 91.81 84 TYR A O 1
ATOM 695 N N . ALA A 1 85 ? -3.531 12.333 9.208 1.00 93.19 85 ALA A N 1
ATOM 696 C CA . ALA A 1 85 ? -2.811 11.092 9.427 1.00 93.19 85 ALA A CA 1
ATOM 697 C C . ALA A 1 85 ? -1.369 11.202 8.915 1.00 93.19 85 ALA A C 1
ATOM 699 O O . ALA A 1 85 ? -1.102 11.741 7.843 1.00 93.19 85 ALA A O 1
ATOM 700 N N . VAL A 1 86 ? -0.442 10.642 9.683 1.00 95.31 86 VAL A N 1
ATOM 701 C CA . VAL A 1 86 ? 0.952 10.446 9.290 1.00 95.31 86 VAL A CA 1
ATOM 702 C C . 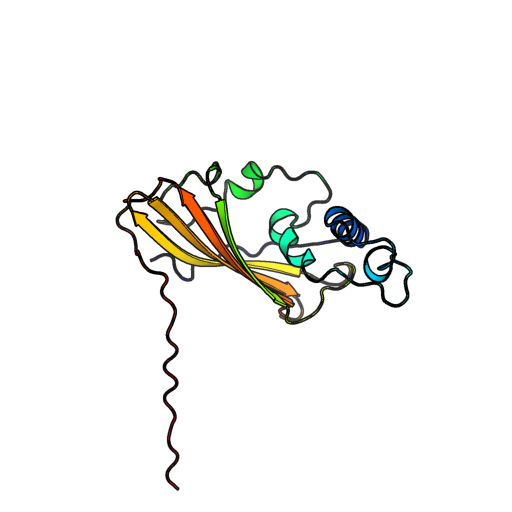VAL A 1 86 ? 1.248 8.955 9.185 1.00 95.31 86 VAL A C 1
ATOM 704 O O . VAL A 1 86 ? 0.721 8.150 9.962 1.00 95.31 86 VAL A O 1
ATOM 707 N N . ASP A 1 87 ? 2.094 8.586 8.225 1.00 93.94 87 ASP A N 1
ATOM 708 C CA . ASP A 1 87 ? 2.648 7.236 8.132 1.00 93.94 87 ASP A CA 1
ATOM 709 C C . ASP A 1 87 ? 3.684 7.057 9.249 1.00 93.94 87 ASP A C 1
ATOM 711 O O . ASP A 1 87 ? 4.716 7.730 9.269 1.00 93.94 87 ASP A O 1
ATOM 715 N N . GLY A 1 88 ? 3.355 6.231 10.243 1.00 93.56 88 GLY A N 1
ATOM 716 C CA . GLY A 1 88 ? 4.194 6.017 11.418 1.00 93.56 88 GLY A CA 1
ATOM 717 C C . GLY A 1 88 ? 5.161 4.852 11.242 1.00 93.56 88 GLY A C 1
ATOM 718 O O . GLY A 1 88 ? 6.328 4.952 11.611 1.00 93.56 88 GLY A O 1
ATOM 719 N N . GLN A 1 89 ? 4.678 3.738 10.698 1.00 93.44 89 GLN A N 1
ATOM 720 C CA . GLN A 1 89 ? 5.480 2.544 10.460 1.00 93.44 89 GLN A CA 1
ATOM 721 C C . GLN A 1 89 ? 4.904 1.751 9.300 1.00 93.44 89 GLN A C 1
ATOM 723 O O . GLN A 1 89 ? 3.689 1.584 9.192 1.00 93.44 89 GLN A O 1
ATOM 728 N N . ARG A 1 90 ? 5.801 1.130 8.532 1.00 95.25 90 ARG A N 1
ATOM 729 C CA . ARG A 1 90 ? 5.425 0.112 7.568 1.00 95.25 90 ARG A CA 1
ATOM 730 C C . ARG A 1 90 ? 6.420 -1.033 7.508 1.00 95.25 90 ARG A C 1
ATOM 732 O O . ARG A 1 90 ? 7.624 -0.818 7.429 1.00 95.25 90 ARG A O 1
ATOM 739 N N . GLU A 1 91 ? 5.891 -2.245 7.495 1.00 97.75 91 GLU A N 1
ATOM 740 C CA . GLU A 1 91 ? 6.635 -3.489 7.356 1.00 97.75 91 GLU A CA 1
ATOM 741 C C . GLU A 1 91 ? 6.092 -4.258 6.152 1.00 97.75 91 GLU A C 1
ATOM 743 O O . GLU A 1 91 ? 4.904 -4.570 6.101 1.00 97.75 91 GLU A O 1
ATOM 748 N N . LEU A 1 92 ? 6.956 -4.550 5.180 1.00 98.38 92 LEU A N 1
ATOM 749 C CA . LEU A 1 92 ? 6.621 -5.335 3.994 1.00 98.38 92 LEU A CA 1
ATOM 750 C C . LEU A 1 92 ? 7.259 -6.719 4.096 1.00 98.38 92 LEU A C 1
ATOM 752 O O . LEU A 1 92 ? 8.482 -6.841 4.120 1.00 98.38 92 LEU A O 1
ATOM 756 N N . THR A 1 93 ? 6.429 -7.754 4.065 1.00 98.62 93 THR A N 1
ATOM 757 C CA . THR A 1 93 ? 6.851 -9.140 3.868 1.00 98.62 93 THR A CA 1
ATOM 758 C C . THR A 1 93 ? 6.579 -9.546 2.425 1.00 98.62 93 THR A C 1
ATOM 760 O O . THR A 1 93 ? 5.444 -9.461 1.954 1.00 98.62 93 THR A O 1
ATOM 763 N N . ILE A 1 94 ? 7.618 -10.009 1.729 1.00 98.50 94 ILE A N 1
ATOM 764 C CA .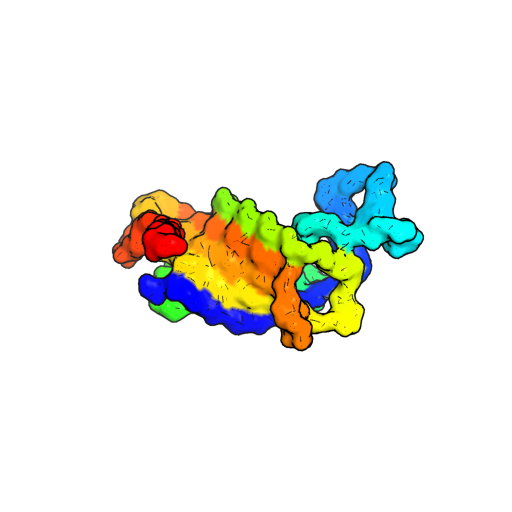 ILE A 1 94 ? 7.531 -10.490 0.347 1.00 98.50 94 ILE A CA 1
ATOM 765 C C . ILE A 1 94 ? 7.675 -12.008 0.363 1.00 98.50 94 ILE A C 1
ATOM 767 O O . ILE A 1 94 ? 8.731 -12.522 0.725 1.00 98.50 94 ILE A O 1
ATOM 771 N N . TYR A 1 95 ? 6.628 -12.720 -0.046 1.00 98.38 95 TYR A N 1
ATOM 772 C CA . TYR A 1 95 ? 6.664 -14.179 -0.173 1.00 98.38 95 TYR A CA 1
ATOM 773 C C . TYR A 1 95 ? 7.085 -14.598 -1.579 1.00 98.38 95 TYR A C 1
ATOM 775 O O . TYR A 1 95 ? 7.839 -15.555 -1.744 1.00 98.38 95 TYR A O 1
ATOM 783 N N . LYS A 1 96 ? 6.606 -13.870 -2.597 1.00 96.81 96 LYS A N 1
ATOM 784 C CA . LYS A 1 96 ? 6.909 -14.110 -4.012 1.00 96.81 96 LYS A CA 1
ATOM 785 C C . LYS A 1 96 ? 7.022 -12.773 -4.757 1.00 96.81 96 LYS A C 1
ATOM 787 O O . LYS A 1 96 ? 6.298 -11.833 -4.426 1.00 96.81 96 LYS A O 1
ATOM 792 N N . PRO A 1 97 ? 7.904 -12.663 -5.765 1.00 96.69 97 PRO A N 1
ATOM 793 C CA . PRO A 1 97 ? 7.966 -11.471 -6.602 1.00 96.69 97 PRO A CA 1
ATOM 794 C C . PRO A 1 97 ? 6.670 -11.319 -7.406 1.00 96.69 97 PRO A C 1
ATOM 796 O O . PRO A 1 97 ? 6.135 -12.304 -7.917 1.00 96.69 97 PRO A O 1
ATOM 799 N N . LEU A 1 98 ? 6.184 -10.086 -7.553 1.00 98.38 98 LEU A N 1
ATOM 800 C CA . LEU A 1 98 ? 5.072 -9.800 -8.459 1.00 98.38 98 LEU A CA 1
ATOM 801 C C . LEU A 1 98 ? 5.490 -10.023 -9.925 1.00 98.38 98 LEU A C 1
ATOM 803 O O . LEU A 1 98 ? 6.639 -9.736 -10.282 1.00 98.38 98 LEU A O 1
ATOM 807 N N . PRO A 1 99 ? 4.573 -10.481 -10.799 1.00 97.88 99 PRO A N 1
ATOM 808 C CA . PRO A 1 99 ? 4.822 -10.506 -12.235 1.00 97.88 99 PRO A CA 1
ATOM 809 C C . PRO A 1 99 ? 4.971 -9.087 -12.803 1.00 97.88 99 PRO A C 1
ATOM 811 O O . PRO A 1 99 ? 4.437 -8.112 -12.272 1.00 97.88 99 PRO A O 1
ATOM 814 N N . THR A 1 100 ? 5.664 -8.960 -13.937 1.00 98.06 100 THR A N 1
ATOM 815 C CA . THR A 1 100 ? 5.948 -7.661 -14.585 1.00 98.06 100 THR A CA 1
ATOM 816 C C . THR A 1 100 ? 4.712 -6.962 -15.159 1.00 98.06 100 THR A C 1
ATOM 818 O O . THR A 1 100 ? 4.776 -5.786 -15.514 1.00 98.06 100 THR A O 1
ATOM 821 N N . ALA A 1 101 ? 3.583 -7.662 -15.234 1.00 98.06 101 ALA A N 1
ATOM 822 C CA . ALA A 1 101 ? 2.255 -7.116 -15.467 1.00 98.06 101 ALA A CA 1
ATOM 823 C C . ALA A 1 101 ? 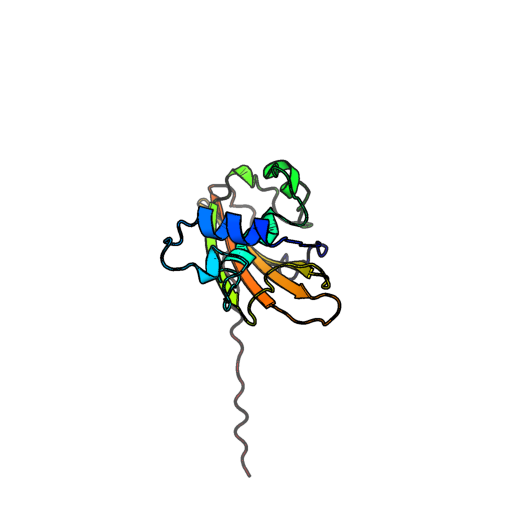1.218 -8.028 -14.803 1.00 98.06 101 ALA A C 1
ATOM 825 O O . ALA A 1 101 ? 1.452 -9.225 -14.649 1.00 98.06 101 ALA A O 1
ATOM 826 N N . SER A 1 102 ? 0.061 -7.466 -14.471 1.00 97.88 102 SER A N 1
ATOM 827 C CA . SER A 1 102 ? -1.081 -8.227 -13.942 1.00 97.88 102 SER A CA 1
ATOM 828 C C . SER A 1 102 ? -1.860 -9.003 -15.015 1.00 97.88 102 SER A C 1
ATOM 830 O O . SER A 1 102 ? -2.676 -9.859 -14.686 1.00 97.88 102 SER A O 1
ATOM 832 N N . THR A 1 103 ? -1.621 -8.727 -16.304 1.00 95.50 103 THR A N 1
ATOM 833 C CA . THR A 1 103 ? -2.345 -9.345 -17.423 1.00 95.50 103 THR A CA 1
ATOM 834 C C . THR A 1 103 ? -2.275 -10.872 -17.369 1.00 95.50 103 THR A C 1
ATOM 836 O O . THR A 1 103 ? -1.189 -11.444 -17.368 1.00 95.50 103 THR A O 1
ATOM 839 N N . GLY A 1 104 ? -3.440 -11.523 -17.383 1.00 93.56 104 GLY A N 1
ATOM 840 C CA . GLY A 1 104 ? -3.559 -12.984 -17.312 1.00 93.56 104 GLY A CA 1
ATOM 841 C C . GLY A 1 104 ? -3.768 -13.542 -15.899 1.00 93.56 104 GLY A C 1
ATOM 842 O O . GLY A 1 104 ? -4.093 -14.719 -15.782 1.00 93.56 104 GLY A O 1
ATOM 843 N N . SER A 1 105 ? -3.669 -12.707 -14.862 1.00 95.62 105 SER A N 1
ATOM 844 C CA . SER A 1 105 ? -3.996 -13.032 -13.467 1.00 95.62 105 SER A CA 1
ATOM 845 C C . SER A 1 105 ? -5.084 -12.095 -12.935 1.00 95.62 105 SER A C 1
ATOM 847 O O . SER A 1 105 ? -5.404 -11.079 -13.556 1.00 95.62 105 SER A O 1
ATOM 849 N N . LYS A 1 106 ? -5.658 -12.427 -11.774 1.00 97.56 106 LYS A N 1
ATOM 850 C CA . LYS A 1 106 ? -6.557 -11.533 -11.032 1.00 97.56 106 LYS A CA 1
ATOM 851 C C . LYS A 1 106 ? -5.990 -11.299 -9.647 1.00 97.56 106 LYS A C 1
ATOM 853 O O . LYS A 1 106 ? -5.879 -12.243 -8.874 1.00 97.56 106 LYS A O 1
ATOM 858 N N . PHE A 1 107 ? -5.634 -10.054 -9.351 1.00 98.69 107 PHE A N 1
ATOM 859 C CA . PHE A 1 107 ? -5.063 -9.690 -8.063 1.00 98.69 107 PHE A CA 1
ATOM 860 C C . PHE A 1 107 ? -6.056 -8.905 -7.219 1.00 98.69 107 PHE A C 1
ATOM 862 O O . PHE A 1 107 ? -6.747 -8.011 -7.708 1.00 98.69 107 PHE A O 1
ATOM 869 N N . GLU A 1 108 ? -6.074 -9.213 -5.929 1.00 98.56 108 GLU A N 1
ATOM 870 C CA . GLU A 1 108 ? -6.867 -8.503 -4.938 1.00 98.56 108 GLU A CA 1
ATOM 871 C C . GLU A 1 108 ? -5.984 -7.930 -3.835 1.00 98.56 108 GLU A C 1
ATOM 873 O O . GLU A 1 108 ? -5.033 -8.559 -3.366 1.00 98.56 108 GLU A O 1
ATOM 878 N N . LEU A 1 109 ? -6.365 -6.739 -3.393 1.00 98.44 109 LEU A N 1
ATOM 879 C CA . LEU A 1 109 ? -5.998 -6.151 -2.123 1.00 98.44 109 LEU A CA 1
ATOM 880 C C . LEU A 1 109 ? -7.022 -6.570 -1.069 1.00 98.44 109 LEU A C 1
ATOM 882 O O . LEU A 1 109 ? -8.210 -6.248 -1.166 1.00 98.44 109 LEU A O 1
ATOM 886 N N . GLN A 1 110 ? -6.546 -7.231 -0.021 1.00 98.06 110 GLN A N 1
ATOM 887 C CA . GLN A 1 110 ? -7.352 -7.594 1.137 1.00 98.06 110 GLN A CA 1
ATOM 888 C C . GLN A 1 110 ? -6.845 -6.845 2.366 1.00 98.06 110 GLN A C 1
ATOM 890 O O . GLN A 1 110 ? -5.711 -7.043 2.794 1.00 98.06 110 GLN A O 1
ATOM 895 N N . ASN A 1 111 ? -7.695 -5.990 2.939 1.00 95.62 111 ASN A N 1
ATOM 896 C CA . ASN A 1 111 ? -7.342 -5.136 4.071 1.00 95.62 111 ASN A CA 1
ATOM 897 C C . ASN A 1 111 ? -8.078 -5.580 5.335 1.00 95.62 111 ASN A C 1
ATOM 899 O O . ASN A 1 111 ? -9.289 -5.828 5.309 1.00 95.62 111 ASN A O 1
ATOM 903 N N . LYS A 1 112 ? -7.374 -5.600 6.466 1.00 95.50 112 LYS A N 1
ATOM 904 C CA . LYS A 1 112 ? -7.978 -5.824 7.781 1.00 95.50 112 LYS A CA 1
ATOM 905 C C . LYS A 1 112 ? -7.406 -4.890 8.841 1.00 95.50 112 LYS A C 1
ATOM 907 O O . LYS A 1 112 ? -6.239 -4.505 8.806 1.00 95.50 112 LYS A O 1
ATOM 912 N N . VAL A 1 113 ? -8.236 -4.573 9.823 1.00 95.06 113 VAL A N 1
ATOM 913 C CA . VAL A 1 113 ? -7.850 -3.832 11.022 1.00 95.06 113 VAL A CA 1
ATOM 914 C C . VAL A 1 113 ? -7.248 -4.812 12.019 1.00 95.06 113 VAL A C 1
ATOM 916 O O . VAL A 1 113 ? -7.907 -5.759 12.449 1.00 95.06 113 VAL A O 1
ATOM 919 N N . ILE A 1 114 ? -6.005 -4.574 12.419 1.00 95.12 114 ILE A N 1
ATOM 920 C CA . ILE A 1 114 ? -5.387 -5.265 13.553 1.00 95.12 114 ILE A CA 1
ATOM 921 C C . ILE A 1 114 ? -5.833 -4.596 14.852 1.00 95.12 114 ILE A C 1
ATOM 923 O O . ILE A 1 114 ? -6.240 -5.275 15.793 1.00 95.12 114 ILE A O 1
ATOM 927 N N . GLY A 1 115 ? -5.847 -3.262 14.886 1.00 93.06 115 GLY A N 1
ATOM 928 C CA . GLY A 1 115 ? -6.395 -2.512 16.009 1.00 93.06 115 GLY A CA 1
ATOM 929 C C . GLY A 1 115 ? -6.437 -1.006 15.780 1.00 93.06 115 GLY A C 1
ATOM 930 O O . GLY A 1 115 ? -5.729 -0.466 14.936 1.00 93.06 115 GLY A O 1
ATOM 931 N N . ILE A 1 116 ? -7.271 -0.331 16.571 1.00 94.19 116 ILE A N 1
ATOM 932 C CA . ILE A 1 116 ? -7.309 1.130 16.675 1.00 94.19 116 ILE A CA 1
ATOM 933 C C . ILE A 1 116 ? -7.078 1.473 18.138 1.00 94.19 116 ILE A C 1
ATOM 935 O O . ILE A 1 116 ? -7.745 0.915 19.017 1.00 94.19 116 ILE A O 1
ATOM 939 N N . TYR A 1 117 ? -6.122 2.361 18.389 1.00 94.19 117 TYR A N 1
ATOM 940 C CA . TYR A 1 117 ? -5.608 2.625 19.722 1.00 94.19 117 TYR A CA 1
ATOM 941 C C . TYR A 1 117 ? -5.713 4.095 20.090 1.00 94.19 117 TYR A C 1
ATOM 943 O O . TYR A 1 117 ? -5.231 4.960 19.362 1.00 94.19 117 TYR A O 1
ATOM 951 N N . ASP A 1 118 ? -6.273 4.352 21.265 1.00 95.56 118 ASP A N 1
ATOM 952 C CA . ASP A 1 118 ? -6.311 5.669 21.882 1.00 95.56 118 ASP A CA 1
ATOM 953 C C . ASP A 1 118 ? -4.957 5.951 22.548 1.00 95.56 118 ASP A C 1
ATOM 955 O O . ASP A 1 118 ? -4.566 5.283 23.511 1.00 95.56 118 ASP A O 1
ATOM 959 N N . LYS A 1 119 ? -4.213 6.931 22.031 1.00 95.62 119 LYS A N 1
ATOM 960 C CA . LYS A 1 119 ? -2.930 7.381 22.595 1.00 95.62 119 LYS A CA 1
ATOM 961 C C . LYS A 1 119 ? -3.097 8.625 23.476 1.00 95.62 119 LYS A C 1
ATOM 963 O O . LYS A 1 119 ? -2.127 9.327 23.759 1.00 95.62 119 LYS A O 1
ATOM 968 N N . GLY A 1 120 ? -4.315 8.882 23.949 1.00 95.69 120 GLY A N 1
ATOM 969 C CA . GLY A 1 120 ? -4.658 10.010 24.802 1.00 95.69 120 GLY A CA 1
ATOM 970 C C . GLY A 1 120 ? -4.464 11.343 24.084 1.00 95.69 120 GLY A C 1
ATOM 971 O O . GLY A 1 120 ? -4.736 11.471 22.894 1.00 95.69 120 GLY A O 1
ATOM 972 N N . LEU A 1 121 ? -3.914 12.334 24.789 1.00 95.56 121 LEU A N 1
ATOM 973 C CA . LEU A 1 121 ? -3.624 13.658 24.222 1.00 95.56 121 LEU A CA 1
ATOM 974 C C . LEU A 1 121 ? -2.709 13.618 22.989 1.00 95.56 121 LEU A C 1
ATOM 976 O O . LEU A 1 121 ? -2.753 14.537 22.173 1.00 95.56 121 LEU A O 1
ATOM 980 N N . ALA A 1 122 ? -1.886 12.573 22.841 1.00 95.75 122 ALA A N 1
ATOM 981 C CA . ALA A 1 122 ? -1.005 12.447 21.690 1.00 95.75 122 ALA A CA 1
ATOM 982 C C . ALA A 1 122 ? -1.796 12.243 20.389 1.00 95.75 122 ALA A C 1
ATOM 984 O O . ALA A 1 122 ? -1.415 12.814 19.369 1.00 95.75 122 ALA A O 1
ATOM 985 N N . GLY A 1 123 ? -2.886 11.468 20.411 1.00 96.56 123 GLY A N 1
ATOM 986 C CA . GLY A 1 123 ? -3.670 11.147 19.219 1.00 96.56 123 GLY A CA 1
ATOM 987 C C . GLY A 1 123 ? -4.235 9.729 19.207 1.00 96.56 123 GLY A C 1
ATOM 988 O O . GLY A 1 123 ? -4.443 9.123 20.256 1.00 96.56 123 GLY A O 1
ATOM 989 N N . SER A 1 124 ? -4.441 9.193 18.006 1.00 96.06 124 SER A N 1
ATOM 990 C CA . SER A 1 124 ? -4.897 7.818 17.773 1.00 96.06 124 SER A CA 1
ATOM 991 C C . SER A 1 124 ? -3.987 7.084 16.795 1.00 96.06 124 SER A C 1
ATOM 993 O O . SER A 1 124 ? -3.417 7.700 15.900 1.00 96.06 124 SER A O 1
ATOM 995 N N . ALA A 1 125 ? -3.848 5.769 16.949 1.00 95.25 125 ALA A N 1
ATOM 996 C CA . ALA A 1 125 ? -3.067 4.928 16.041 1.00 95.25 125 ALA A CA 1
ATOM 997 C C . ALA A 1 125 ? -3.940 3.850 15.389 1.00 95.25 125 ALA A C 1
ATOM 999 O O . ALA A 1 125 ? -4.741 3.214 16.074 1.00 95.25 125 ALA A O 1
ATOM 1000 N N . PHE A 1 126 ? -3.734 3.612 14.097 1.00 93.62 126 PHE A N 1
ATOM 1001 C CA . PHE A 1 126 ? -4.392 2.580 13.300 1.00 93.62 126 PHE A CA 1
ATOM 1002 C C . PHE A 1 126 ? -3.364 1.540 12.872 1.00 93.62 126 PHE A C 1
ATOM 1004 O O . PHE A 1 126 ? -2.473 1.860 12.097 1.00 93.62 126 PHE A O 1
ATOM 1011 N N . ASP A 1 127 ? -3.493 0.313 13.367 1.00 94.69 127 ASP A N 1
ATOM 1012 C CA . ASP A 1 127 ? -2.688 -0.841 12.959 1.00 94.69 127 ASP A CA 1
ATOM 1013 C C . ASP A 1 127 ? -3.511 -1.678 11.981 1.00 94.69 127 ASP A C 1
ATOM 1015 O O . ASP A 1 127 ? -4.613 -2.142 12.303 1.00 94.69 127 ASP A O 1
ATOM 1019 N N . THR A 1 128 ? -2.996 -1.828 10.768 1.00 95.31 128 THR A N 1
ATOM 1020 C CA . THR A 1 128 ? -3.673 -2.495 9.657 1.00 95.31 128 THR A CA 1
ATOM 1021 C C . THR A 1 128 ? -2.744 -3.494 8.995 1.00 95.31 128 THR A C 1
ATOM 1023 O O . THR A 1 128 ? -1.523 -3.345 9.006 1.00 95.31 128 THR A O 1
ATOM 1026 N N . GLU A 1 129 ? -3.341 -4.520 8.405 1.00 97.81 129 GLU A N 1
ATOM 1027 C CA . GLU A 1 129 ? -2.644 -5.466 7.549 1.00 97.81 129 GLU A CA 1
ATOM 1028 C C . GLU A 1 129 ? -3.311 -5.468 6.177 1.00 97.81 129 GLU A C 1
ATOM 1030 O O . GLU A 1 129 ? -4.541 -5.484 6.067 1.00 97.81 129 GLU A O 1
ATOM 1035 N N . GLN A 1 130 ? -2.480 -5.447 5.146 1.00 98.06 130 GLN A N 1
ATOM 1036 C CA . GLN A 1 130 ? -2.875 -5.485 3.749 1.00 98.06 130 GLN A CA 1
ATOM 1037 C C . GLN A 1 130 ? -2.190 -6.667 3.079 1.00 98.06 130 GLN A C 1
ATOM 1039 O O . GLN A 1 130 ? -0.990 -6.870 3.263 1.00 98.06 130 GLN A O 1
ATOM 1044 N N . VAL A 1 131 ? -2.928 -7.424 2.280 1.00 98.56 131 VAL A N 1
ATOM 1045 C CA . VAL A 1 131 ? -2.409 -8.588 1.561 1.00 98.56 131 VAL A CA 1
ATOM 1046 C C . VAL A 1 131 ? -2.683 -8.426 0.073 1.00 98.56 131 VAL A C 1
ATOM 1048 O O . VAL A 1 131 ? -3.792 -8.052 -0.304 1.00 98.56 131 VAL A O 1
ATOM 1051 N N . ILE A 1 132 ? -1.677 -8.716 -0.756 1.00 98.69 132 ILE A N 1
ATOM 1052 C CA . ILE A 1 132 ? -1.831 -8.850 -2.210 1.00 98.69 132 ILE A CA 1
ATOM 1053 C C . ILE A 1 132 ? -1.871 -10.338 -2.539 1.00 98.69 132 ILE A C 1
ATOM 1055 O O . ILE A 1 132 ? -0.920 -11.068 -2.239 1.00 98.69 132 ILE A O 1
ATOM 1059 N N . VAL A 1 133 ? -2.970 -10.778 -3.142 1.00 98.50 133 VAL A N 1
ATOM 1060 C CA . VAL A 1 133 ? -3.255 -12.188 -3.436 1.00 98.50 133 VAL A CA 1
ATOM 1061 C C . VAL A 1 133 ? -3.678 -12.345 -4.892 1.00 98.50 133 VAL A C 1
ATOM 1063 O O . VAL A 1 133 ? -4.361 -11.472 -5.421 1.00 98.50 133 VAL A O 1
ATOM 1066 N N . ASP A 1 134 ? -3.290 -13.440 -5.544 1.00 98.25 134 ASP A N 1
ATOM 1067 C CA . ASP A 1 134 ? -3.965 -13.877 -6.770 1.00 98.25 134 ASP A CA 1
ATOM 1068 C C . ASP A 1 134 ? -5.261 -14.592 -6.365 1.00 98.25 134 ASP A C 1
ATOM 1070 O O . ASP A 1 134 ? -5.225 -15.648 -5.731 1.00 98.25 134 ASP A O 1
ATOM 1074 N N . SER A 1 135 ? -6.417 -14.010 -6.680 1.00 97.56 135 SER A N 1
ATOM 1075 C CA . SER A 1 135 ? -7.706 -14.517 -6.198 1.00 97.56 135 SER A CA 1
ATOM 1076 C C . SER A 1 135 ? -8.183 -15.783 -6.911 1.00 97.56 135 SER A C 1
ATOM 1078 O O . SER A 1 135 ? -9.106 -16.439 -6.430 1.00 97.56 135 SER A 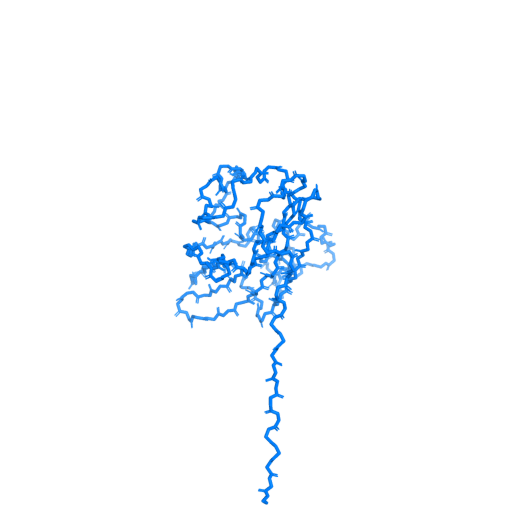O 1
ATOM 1080 N N . VAL A 1 136 ? -7.543 -16.174 -8.019 1.00 97.25 136 VAL A N 1
ATOM 1081 C CA . VAL A 1 136 ? -7.828 -17.440 -8.711 1.00 97.25 136 VAL A CA 1
ATOM 1082 C C . VAL A 1 136 ? -7.074 -18.590 -8.054 1.00 97.25 136 VAL A C 1
ATOM 1084 O O . VAL A 1 136 ? -7.639 -19.667 -7.867 1.00 97.25 136 VAL A O 1
ATOM 1087 N N . THR A 1 137 ? -5.804 -18.381 -7.707 1.00 96.94 137 THR A N 1
ATOM 1088 C CA . THR A 1 137 ? -4.952 -19.435 -7.128 1.00 96.94 137 THR A CA 1
ATOM 1089 C C . THR A 1 137 ? -4.967 -19.452 -5.600 1.00 96.94 137 THR A C 1
ATOM 1091 O O . THR A 1 137 ? -4.640 -20.471 -4.994 1.00 96.94 137 THR A O 1
ATOM 1094 N N . GLY A 1 138 ? -5.336 -18.335 -4.968 1.00 97.00 138 GLY A N 1
ATOM 1095 C CA . GLY A 1 138 ? -5.211 -18.116 -3.528 1.00 97.00 138 GLY A CA 1
ATOM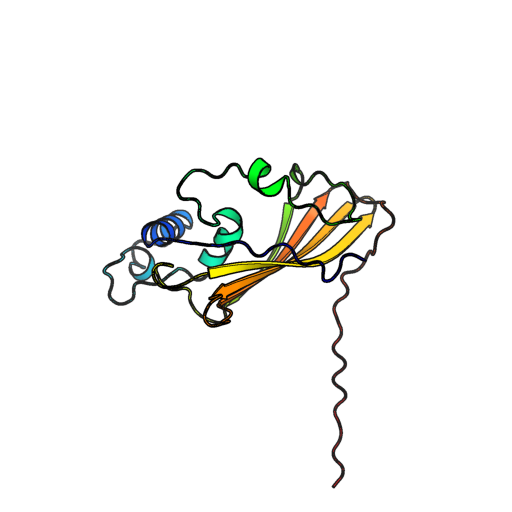 1096 C C . GLY A 1 138 ? -3.776 -17.833 -3.070 1.00 97.00 138 GLY A C 1
ATOM 1097 O O . GLY A 1 138 ? -3.524 -17.770 -1.866 1.00 97.00 138 GLY A O 1
ATOM 1098 N N . GLU A 1 139 ? -2.821 -17.677 -3.993 1.00 97.75 139 GLU A N 1
ATOM 1099 C CA . GLU A 1 139 ? -1.426 -17.421 -3.644 1.00 97.75 139 GLU A CA 1
ATOM 1100 C C . GLU A 1 139 ? -1.229 -16.000 -3.114 1.00 97.75 139 GLU A C 1
ATOM 1102 O O . GLU A 1 139 ? -1.532 -15.010 -3.782 1.00 97.75 139 GLU A O 1
ATOM 1107 N N . VAL A 1 140 ? -0.647 -15.898 -1.919 1.00 98.44 140 VAL A N 1
ATOM 1108 C CA . VAL A 1 140 ? -0.268 -14.620 -1.314 1.00 98.44 140 VAL A CA 1
ATOM 1109 C C . VAL A 1 140 ? 1.116 -14.200 -1.806 1.00 98.44 140 VAL A C 1
ATOM 1111 O O . VAL A 1 140 ? 2.094 -14.930 -1.647 1.00 98.44 140 VAL A O 1
ATOM 1114 N N . TYR A 1 141 ? 1.209 -12.995 -2.365 1.00 98.62 141 TYR A N 1
ATOM 1115 C CA . TYR A 1 141 ? 2.465 -12.425 -2.857 1.00 98.62 141 TYR A CA 1
ATOM 1116 C C . TYR A 1 141 ? 3.159 -11.587 -1.792 1.00 98.62 141 TYR A C 1
ATOM 1118 O O . TYR A 1 141 ? 4.362 -11.742 -1.563 1.00 98.62 141 TYR A O 1
ATOM 1126 N N . THR A 1 142 ? 2.399 -10.728 -1.111 1.00 98.75 142 THR A N 1
ATOM 1127 C CA . THR A 1 142 ? 2.933 -9.832 -0.084 1.00 98.75 142 THR A CA 1
ATOM 1128 C C . THR A 1 142 ? 1.948 -9.587 1.040 1.00 98.75 142 THR A C 1
ATOM 1130 O O . THR A 1 142 ? 0.751 -9.462 0.788 1.00 98.75 142 THR A O 1
ATOM 1133 N N . THR A 1 143 ? 2.484 -9.385 2.240 1.00 98.62 143 THR A N 1
ATOM 1134 C CA . THR A 1 143 ? 1.761 -8.830 3.388 1.00 98.62 143 THR A CA 1
ATOM 1135 C C . THR A 1 143 ? 2.436 -7.531 3.802 1.00 98.62 143 THR A C 1
ATOM 1137 O O . THR A 1 143 ? 3.654 -7.490 3.953 1.00 98.62 143 THR A O 1
ATOM 1140 N N . THR A 1 144 ? 1.652 -6.481 4.015 1.00 98.50 144 THR A N 1
ATOM 1141 C CA . THR A 1 144 ? 2.117 -5.204 4.554 1.00 98.50 144 THR A CA 1
ATOM 1142 C C . THR A 1 144 ? 1.423 -4.941 5.880 1.00 98.50 144 THR A C 1
ATOM 1144 O O . THR A 1 144 ? 0.195 -4.897 5.920 1.00 98.50 144 THR A O 1
ATOM 1147 N N . ARG A 1 145 ? 2.189 -4.739 6.954 1.00 97.62 145 ARG A N 1
ATOM 1148 C CA . ARG A 1 145 ? 1.672 -4.235 8.229 1.00 97.62 145 ARG A CA 1
ATOM 1149 C C . ARG A 1 145 ? 1.998 -2.754 8.352 1.00 97.62 145 ARG A C 1
ATOM 1151 O O . ARG A 1 145 ? 3.161 -2.370 8.238 1.00 97.62 145 ARG A O 1
ATOM 1158 N N . SER A 1 146 ? 0.982 -1.937 8.596 1.00 95.75 146 SER A N 1
ATOM 1159 C CA . SER A 1 146 ? 1.106 -0.480 8.620 1.00 95.75 146 SER A CA 1
ATOM 1160 C C . SER A 1 146 ? 0.531 0.093 9.905 1.00 95.75 146 SER A C 1
ATOM 1162 O O . SER A 1 146 ? -0.549 -0.315 10.337 1.00 95.75 146 SER A O 1
ATOM 1164 N N . VAL A 1 147 ? 1.227 1.077 10.474 1.00 95.25 147 VAL A N 1
ATOM 1165 C CA . VAL A 1 147 ? 0.722 1.911 11.563 1.00 95.25 147 VAL A CA 1
ATOM 1166 C C . VAL A 1 147 ? 0.615 3.350 11.082 1.00 95.25 147 VAL A C 1
ATOM 1168 O O . VAL A 1 147 ? 1.627 4.009 10.856 1.00 95.25 147 VAL A O 1
ATOM 1171 N N . SER A 1 148 ? -0.610 3.856 10.985 1.00 94.44 148 SER A N 1
ATOM 1172 C CA . SER A 1 148 ? -0.869 5.282 10.775 1.00 94.44 148 SER A CA 1
ATOM 1173 C C . SER A 1 148 ? -1.187 5.953 12.104 1.00 94.44 148 SER A C 1
ATOM 1175 O O . SER A 1 148 ? -1.827 5.357 12.974 1.00 94.44 148 SER A O 1
ATOM 1177 N N . PHE A 1 149 ? -0.760 7.198 12.275 1.00 96.25 149 PHE A N 1
ATOM 1178 C CA . PHE A 1 149 ? -1.011 7.968 13.488 1.00 96.25 149 PHE A CA 1
ATOM 1179 C C . PHE A 1 149 ? -1.751 9.259 13.164 1.00 96.25 149 PHE A C 1
ATOM 1181 O O . PHE A 1 149 ? -1.393 9.958 12.227 1.00 96.25 149 PHE A O 1
ATOM 1188 N N . VAL A 1 150 ? -2.770 9.587 13.950 1.00 96.12 150 VAL A N 1
ATOM 1189 C CA . VAL A 1 150 ? -3.575 10.800 13.801 1.00 96.12 150 VAL A CA 1
ATOM 1190 C C . VAL A 1 150 ? -3.350 11.674 15.037 1.00 96.12 150 VAL A C 1
ATOM 1192 O O . VAL A 1 150 ? -3.939 11.404 16.092 1.00 96.12 150 VAL A O 1
ATOM 1195 N N . PRO A 1 151 ? -2.474 12.693 14.957 1.00 97.12 151 PRO A N 1
ATOM 1196 C CA . PRO A 1 151 ? -2.111 13.512 16.105 1.00 97.12 151 PRO A CA 1
ATOM 1197 C C . PRO A 1 151 ? -3.308 14.252 16.702 1.00 97.12 151 PRO A C 1
ATOM 1199 O O . PRO A 1 151 ? -4.180 14.724 15.979 1.00 97.12 151 PRO A O 1
ATOM 1202 N N . LYS A 1 152 ? -3.307 14.417 18.029 1.00 96.50 152 LYS A N 1
ATOM 1203 C CA . LYS A 1 152 ? -4.272 15.205 18.823 1.00 96.50 152 LYS A CA 1
ATOM 1204 C C . LYS A 1 152 ? -5.732 14.735 18.777 1.00 96.50 152 LYS A C 1
ATOM 1206 O O . LYS A 1 152 ? -6.575 15.352 19.417 1.00 96.50 152 LYS A O 1
ATOM 1211 N N . GLN A 1 153 ? -6.028 13.638 18.086 1.00 96.38 153 GLN A N 1
ATOM 1212 C CA . GLN A 1 153 ? -7.372 13.068 17.984 1.00 96.38 153 GLN A CA 1
ATOM 1213 C C . GLN A 1 153 ? -7.492 11.763 18.794 1.00 96.38 153 GLN A C 1
ATOM 1215 O O . GLN A 1 153 ? -7.784 10.701 18.252 1.00 96.38 153 GLN A O 1
ATOM 1220 N N . GLY A 1 154 ? -7.175 11.823 20.091 1.00 95.31 154 GLY A N 1
ATOM 1221 C CA . GLY A 1 154 ? -7.350 10.722 21.053 1.00 95.31 154 GLY A CA 1
ATOM 1222 C C . GLY A 1 154 ? -8.365 11.070 22.149 1.00 95.31 154 GLY A C 1
ATOM 1223 O O . GLY A 1 154 ? -9.220 11.926 21.945 1.00 95.31 154 GLY A O 1
ATOM 1224 N N . ASN A 1 155 ? -8.263 10.436 23.321 1.00 95.50 155 ASN A N 1
ATOM 1225 C CA . ASN A 1 155 ? -9.176 10.583 24.470 1.00 95.50 155 ASN A CA 1
ATOM 1226 C C . ASN A 1 155 ? -10.628 10.127 24.221 1.00 95.50 155 ASN A C 1
ATOM 1228 O O . ASN A 1 155 ? -11.555 10.617 24.864 1.00 95.50 155 ASN A O 1
ATOM 1232 N N . TRP A 1 156 ? -10.838 9.164 23.328 1.00 94.56 156 TRP A N 1
ATOM 1233 C CA . TRP A 1 156 ? -12.150 8.563 23.061 1.00 94.56 156 TRP A CA 1
ATOM 1234 C C . TRP A 1 156 ? -12.441 7.330 23.937 1.00 94.56 156 TRP A C 1
ATOM 1236 O O . TRP A 1 156 ? -13.483 6.697 23.791 1.00 94.56 156 TRP A O 1
ATOM 1246 N N . GLY A 1 157 ? -11.542 6.985 24.867 1.00 93.25 157 GLY A N 1
ATOM 1247 C CA . GLY A 1 157 ? -11.739 5.899 25.836 1.00 93.25 157 GLY A CA 1
ATOM 1248 C C . GLY A 1 157 ? -11.358 4.518 25.298 1.00 93.25 157 GLY A C 1
ATOM 1249 O O . GLY A 1 157 ? -11.831 3.498 25.800 1.00 93.25 157 GLY A O 1
ATOM 1250 N N . GLY A 1 158 ? -10.516 4.481 24.267 1.00 91.44 158 GLY A N 1
ATOM 1251 C CA . GLY A 1 158 ? -10.143 3.265 23.558 1.00 91.44 158 GLY A CA 1
ATOM 1252 C C . GLY A 1 158 ? -9.060 2.400 24.200 1.00 91.44 158 GLY A C 1
ATOM 1253 O O . GLY A 1 158 ? -8.428 2.788 25.186 1.00 91.44 158 GLY A O 1
ATOM 1254 N N . PRO A 1 159 ? -8.769 1.227 23.602 1.00 92.19 159 PRO A N 1
ATOM 1255 C CA . PRO A 1 159 ? -7.598 0.429 23.958 1.00 92.19 159 PRO A CA 1
ATOM 1256 C C . PRO A 1 159 ? -6.304 1.231 23.755 1.00 92.19 159 PRO A C 1
ATOM 1258 O O . PRO A 1 159 ? -6.149 1.896 22.738 1.00 92.19 159 PRO A O 1
ATOM 1261 N N . ARG A 1 160 ? -5.343 1.149 24.685 1.00 87.81 160 ARG A N 1
ATOM 1262 C CA . ARG A 1 160 ? -4.098 1.953 24.623 1.00 87.81 160 ARG A CA 1
ATOM 1263 C C . ARG A 1 160 ? -2.890 1.228 24.032 1.00 87.81 160 ARG A C 1
ATOM 1265 O O . ARG A 1 160 ? -1.978 1.860 23.490 1.00 87.81 160 ARG A O 1
ATOM 1272 N N . VAL A 1 161 ? -2.855 -0.095 24.152 1.00 77.12 161 VAL A N 1
ATOM 1273 C CA . VAL A 1 161 ? -1.679 -0.918 23.841 1.00 77.12 161 VAL A CA 1
ATOM 1274 C C . VAL A 1 161 ? -1.943 -1.734 22.584 1.00 77.12 161 VAL A C 1
ATOM 1276 O O . VAL A 1 161 ? -3.032 -2.287 22.447 1.00 77.12 161 VAL A O 1
ATOM 1279 N N . LEU A 1 162 ? -0.937 -1.826 21.703 1.00 64.62 162 LEU A N 1
ATOM 1280 C CA . LEU A 1 162 ? -0.926 -2.826 20.637 1.00 64.62 162 LEU A CA 1
ATOM 1281 C C . LEU A 1 162 ? -0.996 -4.201 21.297 1.00 64.62 162 LEU A C 1
ATOM 1283 O O . LEU A 1 162 ? -0.058 -4.585 21.993 1.00 64.62 162 LEU A O 1
ATOM 1287 N N . MET A 1 163 ? -2.082 -4.946 21.100 1.00 53.94 163 MET A N 1
ATOM 1288 C CA . MET A 1 163 ? -2.065 -6.353 21.485 1.00 53.94 163 MET A CA 1
ATOM 1289 C C . MET A 1 163 ? -1.100 -7.072 20.543 1.00 53.94 163 MET A C 1
ATOM 1291 O O . MET A 1 163 ? -1.450 -7.436 19.425 1.00 53.94 163 MET A O 1
ATOM 1295 N N . VAL A 1 164 ? 0.146 -7.237 20.981 1.00 47.09 164 VAL A N 1
ATOM 1296 C CA . VAL A 1 164 ? 1.041 -8.236 20.409 1.00 47.09 164 VAL A CA 1
ATOM 1297 C C . VAL A 1 164 ? 0.526 -9.566 20.929 1.00 47.09 164 VAL A C 1
ATOM 1299 O O . VAL A 1 164 ? 0.579 -9.829 22.129 1.00 47.09 164 VAL A O 1
ATOM 1302 N N . THR A 1 165 ? -0.044 -10.381 20.049 1.00 41.31 165 THR A N 1
ATOM 1303 C CA . THR A 1 165 ? -0.421 -11.748 20.396 1.00 41.31 165 THR A CA 1
ATOM 1304 C C . THR A 1 165 ? 0.854 -12.509 20.750 1.00 41.31 165 THR A C 1
ATOM 1306 O O . THR A 1 165 ? 1.575 -12.965 19.867 1.00 41.31 165 THR A O 1
ATOM 1309 N N . THR A 1 166 ? 1.159 -12.636 22.041 1.00 32.44 166 THR A N 1
ATOM 1310 C CA . THR A 1 166 ? 2.141 -13.607 22.521 1.00 32.44 166 THR A CA 1
ATOM 1311 C C . THR A 1 166 ? 1.572 -14.991 22.227 1.00 32.44 166 THR A C 1
ATOM 1313 O O . THR A 1 166 ? 0.699 -15.478 22.944 1.00 32.44 166 THR A O 1
ATOM 1316 N N . ILE A 1 167 ? 2.022 -15.616 21.139 1.00 38.44 167 ILE A N 1
ATOM 1317 C CA . ILE A 1 167 ? 1.740 -17.027 20.878 1.00 38.44 167 ILE A CA 1
ATOM 1318 C C . ILE A 1 167 ? 2.509 -17.819 21.937 1.00 38.44 167 ILE A C 1
ATOM 1320 O O . ILE A 1 167 ? 3.732 -17.937 21.880 1.00 38.44 167 ILE A O 1
ATOM 1324 N N . HIS A 1 168 ? 1.795 -18.335 22.937 1.00 32.09 168 HIS A N 1
ATOM 1325 C CA . HIS A 1 168 ? 2.342 -19.330 23.850 1.00 32.09 168 HIS A CA 1
ATOM 1326 C C . HIS A 1 168 ? 2.565 -20.627 23.064 1.00 32.09 168 HIS A C 1
ATOM 1328 O O . HIS A 1 168 ? 1.625 -21.376 22.809 1.00 32.09 168 HIS A O 1
ATOM 1334 N N . PHE A 1 169 ? 3.811 -20.908 22.686 1.00 34.09 169 PHE A N 1
ATOM 1335 C CA . PHE A 1 169 ? 4.199 -22.259 22.294 1.00 34.09 169 PHE A CA 1
ATOM 1336 C C . PHE A 1 169 ? 4.243 -23.123 23.556 1.00 34.09 169 PHE A C 1
ATOM 1338 O O . PHE A 1 169 ? 5.192 -23.060 24.337 1.00 34.09 169 PHE A O 1
ATOM 1345 N N . THR A 1 170 ? 3.211 -23.934 23.778 1.00 34.72 170 THR A N 1
ATOM 1346 C CA . THR A 1 170 ? 3.308 -25.049 24.721 1.00 34.72 170 THR A CA 1
ATOM 1347 C C . THR A 1 170 ? 4.127 -26.144 24.042 1.00 34.72 170 THR A C 1
ATOM 1349 O O . THR A 1 170 ? 3.615 -26.899 23.218 1.00 34.72 170 THR A O 1
ATOM 1352 N N . LEU A 1 171 ? 5.425 -26.203 24.346 1.00 35.38 171 LEU A N 1
ATOM 1353 C CA . LEU A 1 171 ? 6.261 -27.356 24.019 1.00 35.38 171 LEU A CA 1
ATOM 1354 C C . LEU A 1 171 ? 5.698 -28.573 24.762 1.00 35.38 171 LEU A C 1
ATOM 1356 O O . LEU A 1 171 ? 5.865 -28.702 25.974 1.00 35.38 171 LEU A O 1
ATOM 1360 N N . PHE A 1 172 ? 5.028 -29.466 24.034 1.00 37.72 172 PHE A N 1
ATOM 1361 C CA . PHE A 1 172 ? 4.805 -30.827 24.501 1.00 37.72 172 PHE A CA 1
ATOM 1362 C C . PHE A 1 172 ? 6.171 -31.514 24.581 1.00 37.72 172 PHE A C 1
ATOM 1364 O O . PHE A 1 172 ? 6.773 -31.860 23.567 1.00 37.72 172 PHE A O 1
ATOM 1371 N N . GLN A 1 173 ? 6.676 -31.683 25.801 1.00 36.94 173 GLN A N 1
ATOM 1372 C CA . GLN A 1 173 ? 7.723 -32.656 26.082 1.00 36.94 173 GLN A CA 1
ATOM 1373 C C . GLN A 1 173 ? 7.107 -34.041 25.864 1.00 36.94 173 GLN A C 1
ATOM 1375 O O . GLN A 1 173 ? 6.291 -34.495 26.666 1.00 36.94 173 GLN A O 1
ATOM 1380 N N . ALA A 1 174 ? 7.456 -34.690 24.756 1.00 38.25 174 ALA A N 1
ATOM 1381 C CA . ALA A 1 174 ? 7.196 -36.109 24.586 1.00 38.25 174 ALA A CA 1
ATOM 1382 C C . ALA A 1 174 ? 8.109 -36.870 25.558 1.00 38.25 174 ALA A C 1
ATOM 1384 O O . ALA A 1 174 ? 9.330 -36.853 25.412 1.00 38.25 174 ALA A O 1
ATOM 1385 N N . GLN A 1 175 ? 7.515 -37.488 26.577 1.00 40.09 175 GLN A N 1
ATOM 1386 C CA . GLN A 1 175 ? 8.130 -38.613 27.273 1.00 40.09 175 GLN A CA 1
ATOM 1387 C C . GLN A 1 175 ? 7.700 -39.894 26.558 1.00 40.09 175 GLN A C 1
ATOM 1389 O O . GLN A 1 175 ? 6.501 -40.101 26.355 1.00 40.09 175 GLN A O 1
ATOM 1394 N N . GLY A 1 176 ? 8.673 -40.726 26.187 1.00 40.78 176 GLY A N 1
ATOM 1395 C CA . GLY A 1 176 ? 8.477 -42.027 25.549 1.00 40.78 176 GLY A CA 1
ATOM 1396 C C . GLY A 1 176 ? 9.672 -42.415 24.707 1.00 40.78 176 GLY A C 1
ATOM 1397 O O . GLY A 1 176 ? 9.601 -42.165 23.487 1.00 40.78 176 GLY A O 1
#

Foldseek 3Di:
DQAFDKDPKAWFWDALVLQQVVCVVVPPDPVPCLSNPPPPPNNFGDQCSVVCRVQCRHDPDDGPRCVSCVPVDGPPDDPADCVQKDFDDKDKDFPAGDPSTCPPFIKIKIKGWRDWAAQDQQFIKTWMKIWIARPVVRDTGMIMITIITRGRHGPPPGHHDRPPPPPPDPPPPDDD

pLDDT: mean 90.24, std 16.2, range [32.09, 98.75]

InterPro domains:
  IPR029069 HotDog domain superfamily [SSF54637] (3-160)
  IPR054357 Peroxisomal multifunctional enzyme type 2-like, N-terminal domain [PF22622] (16-150)

Organism: NCBI:txid60172